Protein AF-W4GDA2-F1 (afdb_monomer_lite)

Sequence (100 aa):
MRMGARDDDRGSSCVANIVLEGTCERHVVGNTYCDIPLGLYIIRGENIVLMGELDQAKEAEDVNLTRKSAEEVLTAEMEQNEQGLPTVRDAWNFDHPSQH

Secondary structure (DSSP, 8-state):
-EEE-----SSS-----EEEEEEEEEEEETTEEEEEEEEEEEE-GGG-S------HHHHHHH--PEE--HHHHHHHHHHHHHTT---HHHHT-TTS----

Radius of gyration: 16.34 Å; chains: 1; bounding box: 43×31×36 Å

Organism: Aphanomyces astaci (NCBI:txid112090)

pLDDT: mean 81.17, std 15.98, range [42.34, 97.31]

Foldseek 3Di:
DDWDWDDPPDDDDDLTKIWDAQDWDWQDDDQEIETHTDGIDIDTSVVDPDDDDDDPVVCVVPRSHHYDDPVVRVVNVVVCVVVVHDDVVNVVDPVDPPPD

InterPro domains:
  IPR001163 Sm domain, eukaryotic/archaea-type [PF01423] (16-52)
  IPR010920 LSM domain superfamily [SSF50182] (16-58)
  IPR044642 U6 snRNA-associated Sm-like protein Lsm1/8 [PTHR15588] (15-73)

Structure (mmCIF, N/CA/C/O backbone):
data_AF-W4GDA2-F1
#
_entry.id   AF-W4GDA2-F1
#
loop_
_atom_site.group_PDB
_atom_site.id
_atom_site.type_symbol
_atom_site.label_atom_id
_atom_site.label_alt_id
_atom_site.label_comp_id
_atom_site.label_asym_id
_atom_site.label_entity_id
_atom_site.label_seq_id
_atom_site.pdbx_PDB_ins_code
_atom_site.Cartn_x
_atom_site.Cartn_y
_atom_site.Cartn_z
_atom_site.occupancy
_atom_site.B_iso_or_equiv
_atom_site.auth_seq_id
_atom_site.auth_comp_id
_atom_site.auth_asym_id
_atom_site.auth_atom_id
_atom_site.pdbx_PDB_model_num
ATOM 1 N N . MET A 1 1 ? 7.539 -8.590 -9.520 1.00 54.25 1 MET A N 1
ATOM 2 C CA . MET A 1 1 ? 7.777 -7.162 -9.793 1.00 54.25 1 MET A CA 1
ATOM 3 C C . MET A 1 1 ? 9.099 -7.049 -10.520 1.00 54.25 1 MET A C 1
ATOM 5 O O . MET A 1 1 ? 10.092 -7.552 -10.008 1.00 54.25 1 MET A O 1
ATOM 9 N N . ARG A 1 2 ? 9.109 -6.512 -11.741 1.00 49.38 2 ARG A N 1
ATOM 10 C CA . ARG A 1 2 ? 10.343 -6.258 -12.496 1.00 49.38 2 ARG A CA 1
ATOM 11 C C . ARG A 1 2 ? 10.576 -4.751 -12.505 1.00 49.38 2 ARG A C 1
ATOM 13 O O . ARG A 1 2 ? 9.647 -4.002 -12.791 1.00 49.38 2 ARG A O 1
ATOM 20 N N . MET A 1 3 ? 11.784 -4.340 -12.137 1.00 54.78 3 MET A N 1
ATOM 21 C CA . MET A 1 3 ? 12.160 -2.950 -11.894 1.00 54.78 3 MET A CA 1
ATOM 22 C C . MET A 1 3 ? 13.270 -2.549 -12.868 1.00 54.78 3 MET A C 1
ATOM 24 O O . MET A 1 3 ? 14.223 -3.304 -13.056 1.00 54.78 3 MET A O 1
ATOM 28 N N . GLY A 1 4 ? 13.138 -1.386 -13.506 1.00 54.25 4 GLY A N 1
ATOM 29 C CA . GLY A 1 4 ? 14.168 -0.811 -14.370 1.00 54.25 4 GLY A CA 1
ATOM 30 C C . GLY A 1 4 ? 14.563 0.574 -13.875 1.00 54.25 4 GLY A C 1
ATOM 31 O O . GLY A 1 4 ? 13.781 1.510 -14.023 1.00 54.25 4 GLY A O 1
ATOM 32 N N . ALA A 1 5 ? 15.763 0.705 -13.311 1.00 57.75 5 ALA A N 1
ATOM 33 C CA . ALA A 1 5 ? 16.394 1.985 -12.998 1.00 57.75 5 ALA A CA 1
ATOM 34 C C . ALA A 1 5 ? 17.543 2.233 -13.989 1.00 57.75 5 ALA A C 1
ATOM 36 O O . ALA A 1 5 ? 18.161 1.288 -14.479 1.00 57.75 5 ALA A O 1
ATOM 37 N N . ARG A 1 6 ? 17.799 3.496 -14.343 1.00 52.69 6 ARG A N 1
ATOM 38 C CA . ARG A 1 6 ? 19.005 3.865 -15.097 1.00 52.69 6 ARG A CA 1
ATOM 39 C C . ARG A 1 6 ? 20.129 4.108 -14.095 1.00 52.69 6 ARG A C 1
ATOM 41 O O . ARG A 1 6 ? 20.042 5.060 -13.325 1.00 52.69 6 ARG A O 1
ATOM 48 N N . ASP A 1 7 ? 21.148 3.260 -14.134 1.00 52.88 7 ASP A N 1
ATOM 49 C CA . ASP A 1 7 ? 22.360 3.399 -13.328 1.00 52.88 7 ASP A CA 1
ATOM 50 C C . ASP A 1 7 ? 23.248 4.504 -13.921 1.00 52.88 7 ASP A C 1
ATOM 52 O O . ASP A 1 7 ? 23.983 4.273 -14.880 1.00 52.88 7 ASP A O 1
ATOM 56 N N . ASP A 1 8 ? 23.165 5.722 -13.378 1.00 54.97 8 ASP A N 1
ATOM 57 C CA . ASP A 1 8 ? 24.177 6.761 -13.602 1.00 54.97 8 ASP A CA 1
ATOM 58 C C . ASP A 1 8 ? 25.081 6.842 -12.363 1.00 54.97 8 ASP A C 1
ATOM 60 O O . ASP A 1 8 ? 24.753 7.443 -11.340 1.00 54.97 8 ASP A O 1
ATOM 64 N N . ASP A 1 9 ? 26.235 6.187 -12.475 1.00 51.56 9 ASP A N 1
ATOM 65 C CA . ASP A 1 9 ? 27.231 5.958 -11.429 1.00 51.56 9 ASP A CA 1
ATOM 66 C C . ASP A 1 9 ? 28.124 7.200 -11.202 1.00 51.56 9 ASP A C 1
ATOM 68 O O . ASP A 1 9 ? 29.315 7.232 -11.524 1.00 51.56 9 ASP A O 1
ATOM 72 N N . ARG A 1 10 ? 27.536 8.288 -10.685 1.00 47.00 10 ARG A N 1
ATOM 73 C CA . ARG A 1 10 ? 28.266 9.436 -10.119 1.00 47.00 10 ARG A CA 1
ATOM 74 C C . ARG A 1 10 ? 27.567 9.898 -8.845 1.00 47.00 10 ARG A C 1
ATOM 76 O O . ARG A 1 10 ? 26.393 10.241 -8.872 1.00 47.00 10 ARG A O 1
ATOM 83 N N . GLY A 1 11 ? 28.309 9.878 -7.735 1.00 51.25 11 GLY A N 1
ATOM 84 C CA . GLY A 1 11 ? 27.824 10.217 -6.397 1.00 51.25 11 GLY A CA 1
ATOM 85 C C . GLY A 1 11 ? 26.991 11.502 -6.341 1.00 51.25 11 GLY A C 1
ATOM 86 O O . GLY A 1 11 ? 27.258 12.440 -7.088 1.00 51.25 11 GLY A O 1
ATOM 87 N N . SER A 1 12 ? 26.031 11.496 -5.405 1.00 46.69 12 SER A N 1
ATOM 88 C CA . SER A 1 12 ? 24.962 12.478 -5.136 1.00 46.69 12 SER A CA 1
ATOM 89 C C . SER A 1 12 ? 23.585 12.075 -5.689 1.00 46.69 12 SER A C 1
ATOM 91 O O . SER A 1 12 ? 23.242 12.399 -6.816 1.00 46.69 12 SER A O 1
ATOM 93 N N . SER A 1 13 ? 22.772 11.432 -4.833 1.00 56.47 13 SER A N 1
ATOM 94 C CA . SER A 1 13 ? 21.297 11.520 -4.813 1.00 56.47 13 SER A CA 1
ATOM 95 C C . SER A 1 13 ? 20.617 11.569 -6.195 1.00 56.47 13 SER A C 1
ATOM 97 O O . SER A 1 13 ? 20.009 12.580 -6.562 1.00 56.47 13 SER A O 1
ATOM 99 N N . CYS A 1 14 ? 20.686 10.493 -6.979 1.00 52.81 14 CYS A N 1
ATOM 100 C CA . CYS A 1 14 ? 19.838 10.401 -8.160 1.00 52.81 14 CYS A CA 1
ATOM 101 C C . CYS A 1 14 ? 18.400 10.105 -7.706 1.00 52.81 14 CYS A C 1
ATOM 103 O O . CYS A 1 14 ? 18.088 9.038 -7.184 1.00 52.81 14 CYS A O 1
ATOM 105 N N . VAL A 1 15 ? 17.508 11.079 -7.885 1.00 59.38 15 VAL A N 1
ATOM 106 C CA . VAL A 1 15 ? 16.059 10.852 -7.848 1.00 59.38 15 VAL A CA 1
ATOM 107 C C . VAL A 1 15 ? 15.717 9.876 -8.977 1.00 59.38 15 VAL A C 1
ATOM 109 O O . VAL A 1 15 ? 15.562 10.264 -10.136 1.00 59.38 15 VAL A O 1
ATOM 112 N N . ALA A 1 16 ? 15.692 8.583 -8.662 1.00 78.06 16 ALA A N 1
ATOM 113 C CA . ALA A 1 16 ? 15.424 7.532 -9.629 1.00 78.06 16 ALA A CA 1
ATOM 114 C C . ALA A 1 16 ? 13.931 7.534 -9.967 1.00 78.06 16 ALA A C 1
ATOM 116 O O . ALA A 1 16 ? 13.098 7.295 -9.102 1.00 78.06 16 ALA A O 1
ATOM 117 N N . ASN A 1 17 ? 13.579 7.806 -11.225 1.00 88.38 17 ASN A N 1
ATOM 118 C CA . ASN A 1 17 ? 12.236 7.503 -11.719 1.00 88.38 17 ASN A CA 1
ATOM 119 C C . ASN A 1 17 ? 12.087 5.990 -11.861 1.00 88.38 17 ASN A C 1
ATOM 121 O O . ASN A 1 17 ? 13.022 5.307 -12.282 1.00 88.38 17 ASN A O 1
ATOM 125 N N . ILE A 1 18 ? 10.903 5.481 -11.546 1.00 91.00 18 ILE A N 1
ATOM 126 C CA . ILE A 1 18 ? 10.680 4.057 -11.321 1.00 91.00 18 ILE A CA 1
ATOM 127 C C . ILE A 1 18 ? 9.520 3.588 -12.176 1.00 91.00 18 ILE A C 1
ATOM 129 O O . ILE A 1 18 ? 8.443 4.177 -12.154 1.00 91.00 18 ILE A O 1
ATOM 133 N N . VAL A 1 19 ? 9.747 2.511 -12.923 1.00 92.25 19 VAL A N 1
ATOM 134 C CA . VAL A 1 19 ? 8.698 1.792 -13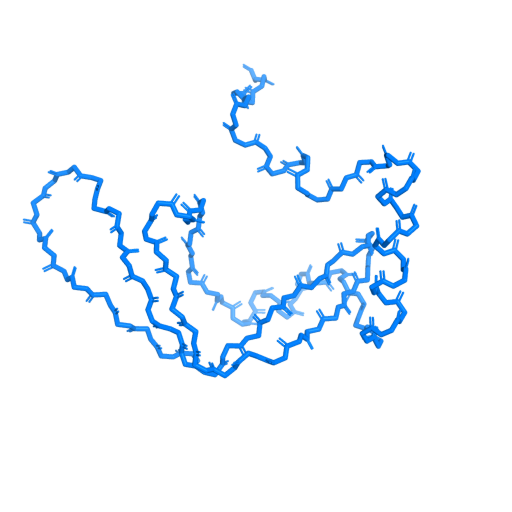.642 1.00 92.25 19 VAL A CA 1
ATOM 135 C C . VAL A 1 19 ? 8.511 0.438 -12.977 1.00 92.25 19 VAL A C 1
ATOM 137 O O . VAL A 1 19 ? 9.464 -0.331 -12.852 1.00 92.25 19 VAL A O 1
ATOM 140 N N . LEU A 1 20 ? 7.280 0.163 -12.560 1.00 92.56 20 LEU A N 1
ATOM 141 C CA . LEU A 1 20 ? 6.906 -1.026 -11.813 1.00 92.56 20 LEU A CA 1
ATOM 142 C C . LEU A 1 20 ? 5.900 -1.863 -12.598 1.00 92.56 20 LEU A C 1
ATOM 144 O O . LEU A 1 20 ? 4.840 -1.368 -12.982 1.00 92.56 20 LEU A O 1
ATOM 148 N N . GLU A 1 21 ? 6.212 -3.140 -12.801 1.00 93.81 21 GLU A N 1
ATOM 149 C CA . GLU A 1 21 ? 5.329 -4.109 -13.455 1.00 93.81 21 GLU A CA 1
ATOM 150 C C . GLU A 1 21 ? 4.752 -5.123 -12.454 1.00 9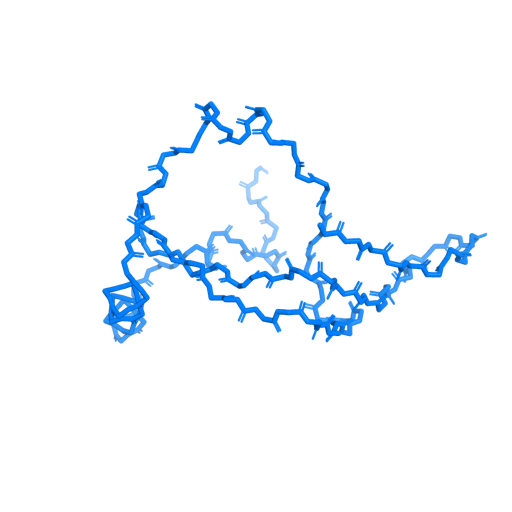3.81 21 GLU A C 1
ATOM 152 O O . GLU A 1 21 ? 5.486 -5.698 -11.639 1.00 93.81 21 GLU A O 1
ATOM 157 N N . GLY A 1 22 ? 3.444 -5.392 -12.564 1.00 92.75 22 GLY A N 1
ATOM 158 C CA . GLY A 1 22 ? 2.731 -6.331 -11.691 1.00 92.75 22 GLY A CA 1
ATOM 159 C C . GLY A 1 22 ? 2.562 -5.784 -10.274 1.00 92.75 22 GLY A C 1
ATOM 160 O O . GLY A 1 22 ? 2.720 -6.518 -9.302 1.00 92.75 22 GLY A O 1
ATOM 161 N N . THR A 1 23 ? 2.315 -4.480 -10.175 1.00 93.88 23 THR A N 1
ATOM 162 C CA . THR A 1 23 ? 2.322 -3.718 -8.921 1.00 93.88 23 THR A CA 1
ATOM 163 C C . THR A 1 23 ? 0.958 -3.736 -8.250 1.00 93.88 23 THR A C 1
ATOM 165 O O . THR A 1 23 ? -0.073 -3.769 -8.928 1.00 93.88 23 THR A O 1
ATOM 168 N N . CYS A 1 24 ? 0.951 -3.653 -6.922 1.00 94.38 24 CYS A N 1
ATOM 169 C CA . CYS A 1 24 ? -0.235 -3.355 -6.131 1.00 94.38 24 CYS A CA 1
ATOM 170 C C . CYS A 1 24 ? 0.049 -2.213 -5.151 1.00 94.38 24 CYS A C 1
ATOM 172 O O . CYS A 1 24 ? 1.187 -2.021 -4.724 1.00 94.38 24 CYS A O 1
ATOM 174 N N . GLU A 1 25 ? -0.993 -1.461 -4.825 1.00 94.56 25 GLU A N 1
ATOM 175 C CA . GLU A 1 25 ? -1.014 -0.498 -3.731 1.00 94.56 25 GLU A CA 1
ATOM 176 C C . GLU A 1 25 ? -1.610 -1.166 -2.495 1.00 94.56 25 GLU A C 1
ATOM 178 O O . GLU A 1 25 ? -2.664 -1.799 -2.581 1.00 94.56 25 GLU A O 1
ATOM 183 N N . ARG A 1 26 ? -0.939 -1.034 -1.349 1.00 93.38 26 ARG A N 1
ATOM 184 C CA . ARG A 1 26 ? -1.400 -1.593 -0.077 1.00 93.38 26 ARG A CA 1
ATOM 185 C C . ARG A 1 26 ? -1.917 -0.486 0.833 1.00 93.38 26 ARG A C 1
ATOM 187 O O . ARG A 1 26 ? -1.148 0.382 1.235 1.00 93.38 26 ARG A O 1
ATOM 194 N N . HIS A 1 27 ? -3.184 -0.579 1.222 1.00 94.31 27 HIS A N 1
ATOM 195 C CA . HIS A 1 27 ? -3.768 0.248 2.281 1.00 94.31 27 HIS A CA 1
ATOM 196 C C . HIS A 1 27 ? -3.692 -0.504 3.608 1.00 94.31 27 HIS A C 1
ATOM 198 O O . HIS A 1 27 ? -3.991 -1.699 3.648 1.00 94.31 27 HIS A O 1
ATOM 204 N N . VAL A 1 28 ? -3.293 0.178 4.686 1.00 93.00 28 VAL A N 1
ATOM 205 C CA . VAL A 1 28 ? -3.129 -0.410 6.026 1.00 93.00 28 VAL A CA 1
ATOM 206 C C . VAL A 1 28 ? -3.841 0.456 7.060 1.00 93.00 28 VAL A C 1
ATOM 208 O O . VAL A 1 28 ? -3.555 1.646 7.177 1.00 93.00 28 VAL A O 1
ATOM 211 N N . VAL A 1 29 ? -4.736 -0.159 7.834 1.00 93.44 29 VAL A N 1
ATOM 212 C CA . VAL A 1 29 ? -5.490 0.482 8.920 1.00 93.44 29 VAL A CA 1
ATOM 213 C C . VAL A 1 29 ? -5.430 -0.420 10.147 1.00 93.44 29 VAL A C 1
ATOM 215 O O . VAL A 1 29 ? -5.898 -1.566 10.118 1.00 93.44 29 VAL A O 1
ATOM 218 N N . GLY A 1 30 ? -4.817 0.078 11.223 1.00 89.50 30 GLY A N 1
ATOM 219 C CA . GLY A 1 30 ? -4.512 -0.717 12.411 1.00 89.50 30 GLY A CA 1
ATOM 220 C C . GLY A 1 30 ? -3.752 -1.998 12.051 1.00 89.50 30 GLY A C 1
ATOM 221 O O . GLY A 1 30 ? -2.648 -1.948 11.520 1.00 89.50 30 GLY A O 1
ATOM 222 N N . ASN A 1 31 ? -4.373 -3.150 12.315 1.00 91.44 31 ASN A N 1
ATOM 223 C CA . ASN A 1 31 ? -3.805 -4.470 12.034 1.00 91.44 31 ASN A CA 1
ATOM 224 C C . ASN A 1 31 ? -4.414 -5.144 10.789 1.00 91.44 31 ASN A C 1
ATOM 226 O O . ASN A 1 31 ? -4.366 -6.366 10.643 1.00 91.44 31 ASN A O 1
ATOM 230 N N . THR A 1 32 ? -5.057 -4.368 9.915 1.00 94.00 32 THR A N 1
ATOM 231 C CA . THR A 1 32 ? -5.721 -4.872 8.708 1.00 94.00 32 THR A CA 1
ATOM 232 C C . THR A 1 32 ? -5.183 -4.207 7.454 1.00 94.00 32 THR A C 1
ATOM 234 O O . THR A 1 32 ? -4.737 -3.062 7.503 1.00 94.00 32 THR A O 1
ATOM 237 N N . TYR A 1 33 ? -5.213 -4.923 6.330 1.00 95.00 33 TYR A N 1
ATOM 238 C CA . TYR A 1 33 ? -4.757 -4.388 5.050 1.00 95.00 33 TYR A CA 1
ATOM 239 C C . TYR A 1 33 ? -5.552 -4.922 3.858 1.00 95.00 33 TYR A C 1
ATOM 241 O O . TYR A 1 33 ? -6.149 -6.001 3.921 1.00 95.00 33 TYR A O 1
ATOM 249 N N . CYS A 1 34 ? -5.507 -4.190 2.746 1.00 96.50 34 CYS A N 1
ATOM 250 C CA . CYS A 1 34 ? -5.948 -4.667 1.437 1.00 96.50 34 CYS A CA 1
ATOM 251 C C . CYS A 1 34 ? -4.950 -4.266 0.346 1.00 96.50 34 CYS A C 1
ATOM 253 O O . CYS A 1 34 ? -4.283 -3.240 0.463 1.00 96.50 34 CYS A O 1
ATOM 255 N N . ASP A 1 35 ? -4.904 -5.055 -0.730 1.00 95.94 35 ASP A N 1
ATOM 256 C CA . ASP A 1 35 ? -4.059 -4.800 -1.900 1.00 95.94 35 ASP A CA 1
ATOM 257 C C . ASP A 1 35 ? -4.936 -4.478 -3.113 1.00 95.94 35 ASP A C 1
ATOM 259 O O . ASP A 1 35 ? -5.796 -5.284 -3.486 1.00 95.94 35 ASP A O 1
ATOM 263 N N . ILE A 1 36 ? -4.695 -3.328 -3.739 1.00 96.19 36 ILE A N 1
ATOM 264 C CA . ILE A 1 36 ? -5.356 -2.869 -4.961 1.00 96.19 36 ILE A CA 1
ATOM 265 C C . ILE A 1 36 ? -4.384 -3.063 -6.134 1.00 96.19 36 ILE A C 1
ATOM 267 O O . ILE A 1 36 ? -3.292 -2.493 -6.124 1.00 96.19 36 ILE A O 1
ATOM 271 N N . PRO A 1 37 ? -4.717 -3.875 -7.153 1.00 96.06 37 PRO A N 1
ATOM 272 C CA . PRO A 1 37 ? -3.828 -4.094 -8.289 1.00 96.06 37 PRO A CA 1
ATOM 273 C C . PRO A 1 37 ? -3.735 -2.839 -9.170 1.00 96.06 37 PRO A C 1
ATOM 275 O O . PRO A 1 37 ? -4.751 -2.306 -9.606 1.00 96.06 37 PRO A O 1
ATOM 278 N N . LEU A 1 38 ? -2.508 -2.416 -9.483 1.00 94.44 38 LEU A N 1
ATOM 279 C CA . LEU A 1 38 ? -2.216 -1.262 -10.344 1.00 94.44 38 LEU A CA 1
ATOM 280 C C . LEU A 1 38 ? -1.697 -1.667 -11.732 1.00 94.44 38 LEU A C 1
ATOM 282 O O . LEU A 1 38 ? -1.856 -0.928 -12.701 1.00 94.44 38 LEU A O 1
ATOM 286 N N . GLY A 1 39 ? -1.067 -2.840 -11.856 1.00 92.62 39 GLY A N 1
ATOM 287 C CA . GLY A 1 39 ? -0.472 -3.286 -13.118 1.00 92.62 39 GLY A CA 1
ATOM 288 C C . GLY A 1 39 ? 0.854 -2.580 -13.411 1.00 92.62 39 GLY A C 1
ATOM 289 O O . GLY A 1 39 ? 1.825 -2.794 -12.682 1.00 92.62 39 GLY A O 1
ATOM 290 N N . LEU A 1 40 ? 0.908 -1.794 -14.493 1.00 93.56 40 LEU A N 1
ATOM 291 C CA . LEU A 1 40 ? 2.083 -1.008 -14.888 1.00 93.56 40 LEU A CA 1
ATOM 292 C C . LEU A 1 40 ? 1.988 0.400 -14.289 1.00 93.56 40 LEU A C 1
ATOM 294 O O . LEU A 1 40 ? 1.066 1.143 -14.618 1.00 93.56 40 LEU A O 1
ATOM 298 N N . TYR A 1 41 ? 2.948 0.772 -13.445 1.00 93.81 41 TYR A N 1
ATOM 299 C CA . TYR A 1 41 ? 2.920 2.033 -12.704 1.00 93.81 41 TYR A CA 1
ATOM 300 C C . TYR A 1 41 ? 4.243 2.791 -12.830 1.00 93.81 41 TYR A C 1
ATOM 302 O O . TYR A 1 41 ? 5.313 2.184 -12.781 1.00 93.81 41 TYR A O 1
ATOM 310 N N . ILE A 1 42 ? 4.177 4.114 -13.010 1.00 91.88 42 ILE A N 1
ATOM 311 C CA . ILE A 1 42 ? 5.352 4.987 -13.142 1.00 91.88 42 ILE A CA 1
ATOM 312 C C . ILE A 1 42 ? 5.370 5.954 -11.962 1.00 91.88 42 ILE A C 1
ATOM 314 O O . ILE A 1 42 ? 4.424 6.716 -11.775 1.00 91.88 42 ILE A O 1
ATOM 318 N N . ILE A 1 43 ? 6.460 5.948 -11.199 1.00 90.88 43 ILE A N 1
ATOM 319 C CA . ILE A 1 43 ? 6.670 6.838 -10.058 1.00 90.88 43 ILE A CA 1
ATOM 320 C C . ILE A 1 43 ? 7.807 7.796 -10.389 1.00 90.88 43 ILE A C 1
ATOM 322 O O . ILE A 1 43 ? 8.876 7.389 -10.853 1.00 90.88 43 ILE A O 1
ATOM 326 N N . ARG A 1 44 ? 7.567 9.087 -10.153 1.00 90.62 44 ARG A N 1
ATOM 327 C CA . ARG A 1 44 ? 8.590 10.112 -10.318 1.00 90.62 44 ARG A CA 1
ATOM 328 C C . ARG A 1 44 ? 9.527 10.141 -9.111 1.00 90.62 44 ARG A C 1
ATOM 330 O O . ARG A 1 44 ? 9.068 10.000 -7.981 1.00 90.62 44 ARG A O 1
ATOM 337 N N . GLY A 1 45 ? 10.816 10.336 -9.369 1.00 87.75 45 GLY A N 1
ATOM 338 C CA . GLY A 1 45 ? 11.895 10.255 -8.388 1.00 87.75 45 GLY A CA 1
ATOM 339 C C . GLY A 1 45 ? 11.669 11.082 -7.126 1.00 87.75 45 GLY A C 1
ATOM 340 O O . GLY A 1 45 ? 11.926 10.607 -6.028 1.00 87.75 45 GLY A O 1
ATOM 341 N N . GLU A 1 46 ? 11.143 12.297 -7.262 1.00 88.12 46 GLU A N 1
ATOM 342 C CA . GLU A 1 46 ? 10.902 13.183 -6.121 1.00 88.12 46 GLU A CA 1
ATOM 343 C C . GLU A 1 46 ? 9.729 12.767 -5.224 1.00 88.12 46 GLU A C 1
ATOM 345 O O . GLU A 1 46 ? 9.622 13.261 -4.108 1.00 88.12 46 GLU A O 1
ATOM 350 N N . ASN A 1 47 ? 8.852 11.876 -5.697 1.00 87.19 47 ASN A N 1
ATOM 351 C CA . ASN A 1 47 ? 7.708 11.390 -4.922 1.00 87.19 47 ASN A CA 1
ATOM 352 C C . ASN A 1 47 ? 8.053 10.127 -4.117 1.00 87.19 47 ASN A C 1
ATOM 354 O O . ASN A 1 47 ? 7.176 9.543 -3.482 1.00 87.19 47 ASN A O 1
ATOM 358 N N . ILE A 1 48 ? 9.305 9.666 -4.178 1.00 86.44 48 ILE A N 1
ATOM 359 C CA . ILE A 1 48 ? 9.764 8.475 -3.469 1.00 86.44 48 ILE A CA 1
ATOM 360 C C . ILE A 1 48 ? 10.377 8.898 -2.144 1.00 86.44 48 ILE A C 1
ATOM 362 O O . ILE A 1 48 ? 11.370 9.617 -2.106 1.00 86.44 48 ILE A O 1
ATOM 366 N N . VAL A 1 49 ? 9.786 8.402 -1.060 1.00 84.88 49 VAL A N 1
ATOM 367 C CA . VAL A 1 49 ? 10.305 8.593 0.299 1.00 84.88 49 VAL A CA 1
ATOM 368 C C . VAL A 1 49 ? 11.349 7.526 0.628 1.00 84.88 49 VAL A C 1
ATOM 370 O O . VAL A 1 49 ? 12.444 7.838 1.084 1.00 84.88 49 VAL A O 1
ATOM 373 N N . LEU A 1 50 ? 11.026 6.255 0.369 1.00 84.69 50 LEU A N 1
ATOM 374 C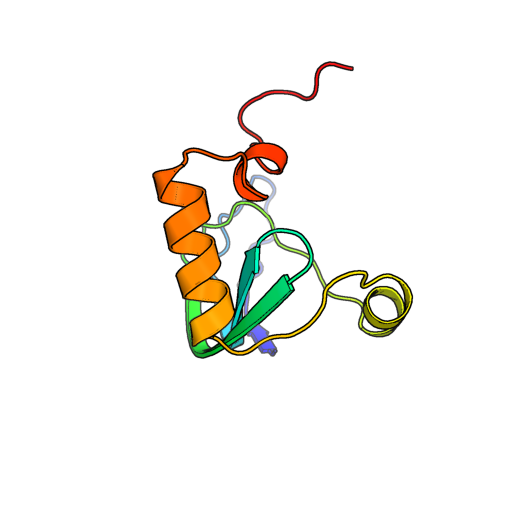 CA . LEU A 1 50 ? 11.901 5.116 0.627 1.00 84.69 50 LEU A CA 1
ATOM 375 C C . LEU A 1 50 ? 11.624 3.998 -0.379 1.00 84.69 50 LEU A C 1
ATOM 377 O O . LEU A 1 50 ? 10.499 3.824 -0.848 1.00 84.69 50 LEU A O 1
ATOM 381 N N . MET A 1 51 ? 12.662 3.227 -0.689 1.00 85.12 51 MET A N 1
ATOM 382 C CA . MET A 1 51 ? 12.573 2.010 -1.484 1.00 85.12 51 MET A CA 1
ATOM 383 C C . MET A 1 51 ? 13.540 0.958 -0.939 1.00 85.12 51 MET A C 1
ATOM 385 O O . MET A 1 51 ? 14.663 1.287 -0.565 1.00 85.12 51 MET A O 1
ATOM 389 N N . GLY A 1 52 ? 13.113 -0.304 -0.934 1.00 86.25 52 GLY A N 1
ATOM 390 C CA . GLY A 1 52 ? 13.936 -1.447 -0.549 1.00 86.25 52 GLY A CA 1
ATOM 391 C C . GLY A 1 52 ? 13.448 -2.736 -1.202 1.00 86.25 52 GLY A C 1
ATOM 392 O O . GLY A 1 52 ? 12.312 -2.814 -1.675 1.00 86.25 52 GLY A O 1
ATOM 393 N N . GLU A 1 53 ? 14.320 -3.738 -1.249 1.00 86.62 53 GLU A N 1
ATOM 394 C CA . GLU A 1 53 ? 13.955 -5.083 -1.693 1.00 86.62 53 GLU A CA 1
ATOM 395 C C . GLU A 1 53 ? 13.120 -5.791 -0.620 1.00 86.62 53 GLU A C 1
ATOM 397 O O . GLU A 1 53 ? 13.383 -5.664 0.575 1.00 86.62 53 GLU A O 1
ATOM 402 N N . LEU A 1 54 ? 12.106 -6.541 -1.058 1.00 83.81 54 LEU A N 1
ATOM 403 C CA . LEU A 1 54 ? 11.238 -7.319 -0.179 1.00 83.81 54 LEU A CA 1
ATOM 404 C C . LEU A 1 54 ? 11.715 -8.777 -0.130 1.00 83.81 54 LEU A C 1
ATOM 406 O O . LEU A 1 54 ? 11.715 -9.456 -1.160 1.00 83.81 54 LEU A O 1
ATOM 410 N N . ASP A 1 55 ? 12.056 -9.274 1.059 1.00 87.06 55 ASP A N 1
ATOM 411 C CA . ASP A 1 55 ? 12.362 -10.691 1.286 1.00 87.06 55 ASP A CA 1
ATOM 412 C C . ASP A 1 55 ? 11.093 -11.452 1.692 1.00 87.06 55 ASP A C 1
ATOM 414 O O . ASP A 1 55 ? 10.600 -11.334 2.811 1.00 87.06 55 ASP A O 1
ATOM 418 N N . GLN A 1 56 ? 10.566 -12.271 0.782 1.00 82.94 56 GLN A N 1
ATOM 419 C CA . GLN A 1 56 ? 9.311 -12.996 0.997 1.00 82.94 56 GLN A CA 1
ATOM 420 C C . GLN A 1 56 ? 9.345 -13.958 2.189 1.00 82.94 56 GLN A C 1
ATOM 422 O O . GLN A 1 56 ? 8.303 -14.173 2.802 1.00 82.94 56 GLN A O 1
ATOM 427 N N . ALA A 1 57 ? 10.500 -14.556 2.502 1.00 84.50 57 ALA A N 1
ATOM 428 C CA . ALA A 1 57 ? 10.595 -15.518 3.596 1.00 84.50 57 ALA A CA 1
ATOM 429 C C . ALA A 1 57 ? 10.451 -14.807 4.944 1.00 84.50 57 ALA A C 1
ATOM 431 O O . ALA A 1 57 ? 9.656 -15.221 5.783 1.00 84.50 57 ALA A O 1
ATOM 432 N N . LYS A 1 58 ? 11.156 -13.684 5.102 1.00 79.69 58 LYS A N 1
ATOM 433 C CA . LYS A 1 58 ? 11.102 -12.868 6.314 1.00 79.69 58 LYS A CA 1
ATOM 434 C C . LYS A 1 58 ? 9.716 -12.259 6.534 1.00 79.69 58 LYS A C 1
ATOM 436 O O . LYS A 1 58 ? 9.178 -12.316 7.634 1.00 79.69 58 LYS A O 1
ATOM 441 N N . GLU A 1 59 ? 9.107 -11.730 5.477 1.00 79.88 59 GLU A N 1
ATOM 442 C CA . GLU A 1 59 ? 7.767 -11.144 5.567 1.00 79.88 59 GLU A CA 1
ATOM 443 C C . GLU A 1 59 ? 6.690 -12.200 5.862 1.00 79.88 59 GLU A C 1
ATOM 445 O O . GLU A 1 59 ? 5.684 -11.900 6.491 1.00 79.88 59 GLU A O 1
ATOM 450 N N . ALA A 1 60 ? 6.870 -13.459 5.456 1.00 75.69 60 ALA A N 1
ATOM 451 C CA . ALA A 1 60 ? 5.908 -14.508 5.793 1.00 75.69 60 ALA A CA 1
ATOM 452 C C . ALA A 1 60 ? 5.905 -14.870 7.292 1.00 75.69 60 ALA A C 1
ATOM 454 O O . ALA A 1 60 ? 4.878 -15.320 7.800 1.00 75.69 60 ALA A O 1
ATOM 455 N N . GLU A 1 61 ? 7.029 -14.685 7.989 1.00 73.00 61 GLU A N 1
ATOM 456 C CA . GLU A 1 61 ? 7.189 -15.043 9.405 1.00 73.00 61 GLU A CA 1
ATOM 457 C C . GLU A 1 61 ? 6.739 -13.924 10.363 1.00 73.00 61 GLU A C 1
ATOM 459 O O . GLU A 1 61 ? 6.206 -14.224 11.430 1.00 73.00 61 GLU A O 1
ATOM 464 N N . ASP A 1 62 ? 6.894 -12.653 9.971 1.00 64.38 62 ASP A N 1
ATOM 465 C CA . ASP A 1 62 ? 6.712 -11.483 10.853 1.00 64.38 62 ASP A CA 1
ATOM 466 C C . ASP A 1 62 ? 5.416 -10.673 10.616 1.00 64.38 62 ASP A C 1
ATOM 468 O O . ASP A 1 62 ? 5.169 -9.660 11.282 1.00 64.38 62 ASP A O 1
ATOM 472 N N . VAL A 1 63 ? 4.548 -11.076 9.681 1.00 68.56 63 VAL A N 1
ATOM 473 C CA . VAL A 1 63 ? 3.357 -10.274 9.352 1.00 68.56 63 VAL A CA 1
ATOM 474 C C . VAL A 1 63 ? 2.239 -10.482 10.373 1.00 68.56 63 VAL A C 1
ATOM 476 O O . VAL A 1 63 ? 1.441 -11.413 10.302 1.00 68.56 63 VAL A O 1
ATOM 479 N N . ASN A 1 64 ? 2.112 -9.510 11.278 1.00 82.00 64 ASN A N 1
ATOM 480 C CA . ASN A 1 64 ? 0.947 -9.378 12.151 1.00 82.00 64 ASN A CA 1
ATOM 481 C C . ASN A 1 64 ? -0.308 -8.867 11.416 1.00 82.00 64 ASN A C 1
ATOM 483 O O . ASN A 1 64 ? -1.374 -8.831 12.013 1.00 82.00 64 ASN A O 1
ATOM 487 N N . LEU A 1 65 ? -0.242 -8.496 10.132 1.00 89.00 65 LEU A N 1
ATOM 488 C CA . LEU A 1 65 ? -1.364 -7.881 9.414 1.00 89.00 65 LEU A CA 1
ATOM 489 C C . LEU A 1 65 ? -2.389 -8.903 8.892 1.00 89.00 65 LEU A C 1
ATOM 491 O O . LEU A 1 65 ? -2.052 -9.907 8.270 1.00 89.00 65 LEU A O 1
ATOM 495 N N . THR A 1 66 ? -3.676 -8.591 9.052 1.00 92.31 66 THR A N 1
ATOM 496 C CA . THR A 1 66 ? -4.797 -9.402 8.552 1.00 92.31 66 THR A CA 1
ATOM 497 C C . THR A 1 66 ? -5.352 -8.837 7.245 1.00 92.31 66 THR A C 1
ATOM 499 O O . THR A 1 66 ? -5.804 -7.692 7.198 1.00 92.31 66 THR A O 1
ATOM 502 N N . ARG A 1 67 ? -5.372 -9.641 6.177 1.00 93.00 67 ARG A N 1
ATOM 503 C CA . ARG A 1 67 ? -5.950 -9.216 4.894 1.00 93.00 67 ARG A CA 1
ATOM 504 C C . ARG A 1 67 ? -7.476 -9.151 4.976 1.00 93.00 67 ARG A C 1
ATOM 506 O O . ARG A 1 67 ? -8.103 -10.109 5.422 1.00 93.00 67 ARG A O 1
ATOM 513 N N . LYS A 1 68 ? -8.063 -8.060 4.488 1.00 96.62 68 LYS A N 1
ATOM 514 C CA . LYS A 1 68 ? -9.514 -7.849 4.369 1.00 96.62 68 LYS A CA 1
ATOM 515 C C . LYS A 1 68 ? -9.909 -7.389 2.964 1.00 96.62 68 LYS A C 1
ATOM 517 O O . LYS A 1 68 ? -9.049 -7.218 2.095 1.00 96.62 68 LYS A O 1
ATOM 522 N N . SER A 1 69 ? -11.213 -7.240 2.724 1.00 97.31 69 SER A N 1
ATOM 523 C CA . SER A 1 69 ? -11.706 -6.667 1.470 1.00 97.31 69 SER A CA 1
ATOM 524 C C . SER A 1 69 ? -11.315 -5.190 1.342 1.00 97.31 69 SER A C 1
ATOM 526 O O . SER A 1 69 ? -11.115 -4.497 2.340 1.00 97.31 69 SER A O 1
ATOM 528 N N . ALA A 1 70 ? -11.207 -4.705 0.101 1.00 96.31 70 ALA A N 1
ATOM 529 C CA . ALA A 1 70 ? -10.906 -3.296 -0.149 1.00 96.31 70 ALA A CA 1
ATOM 530 C C . ALA A 1 70 ? -11.991 -2.375 0.428 1.00 96.31 70 ALA A C 1
ATOM 532 O O . ALA A 1 70 ? -11.667 -1.353 1.013 1.00 96.31 70 ALA A O 1
ATOM 533 N N . GLU A 1 71 ? -13.263 -2.766 0.332 1.00 97.12 71 GLU A N 1
ATOM 534 C CA . GLU A 1 71 ? -14.381 -2.005 0.898 1.00 97.12 71 GLU A CA 1
ATOM 535 C C . GLU A 1 71 ? -14.237 -1.817 2.415 1.00 97.12 71 GLU A C 1
ATOM 537 O O . GLU A 1 71 ? -14.326 -0.692 2.901 1.00 97.12 71 GLU A O 1
ATOM 542 N N . GLU A 1 72 ? -13.943 -2.890 3.158 1.00 96.88 72 GLU A N 1
ATOM 543 C CA . GLU A 1 72 ? -13.768 -2.817 4.613 1.00 96.88 72 GLU A CA 1
ATOM 544 C C . GLU A 1 72 ? -12.590 -1.925 5.017 1.00 96.88 72 GLU A C 1
ATOM 546 O O . GLU A 1 72 ? -12.711 -1.122 5.940 1.00 96.88 72 GLU A O 1
ATOM 551 N N . VAL A 1 73 ? -11.442 -2.070 4.348 1.00 97.31 73 VAL A N 1
ATOM 552 C CA . VAL A 1 73 ? -10.217 -1.343 4.714 1.00 97.31 73 VAL A CA 1
ATOM 553 C C . VAL A 1 73 ? -10.311 0.127 4.327 1.00 97.31 73 VAL A C 1
ATOM 555 O O . VAL A 1 73 ? -9.939 0.979 5.127 1.00 97.31 73 VAL A O 1
ATOM 558 N N . LEU A 1 74 ? -10.843 0.441 3.144 1.00 96.00 74 LEU A N 1
ATOM 559 C CA . LEU A 1 74 ? -11.000 1.825 2.694 1.00 96.00 74 LEU A CA 1
ATOM 560 C C . LEU A 1 74 ? -12.049 2.571 3.525 1.00 96.00 74 LEU A C 1
ATOM 562 O O . LEU A 1 74 ? -11.831 3.729 3.868 1.00 96.00 74 LEU A O 1
ATOM 566 N N . THR A 1 75 ? -13.143 1.906 3.914 1.00 96.69 75 THR A N 1
ATOM 567 C CA . THR A 1 75 ? -14.128 2.494 4.839 1.00 96.69 75 THR A CA 1
ATOM 568 C C . THR A 1 75 ? -13.479 2.802 6.189 1.00 96.69 75 THR A C 1
ATOM 570 O O . THR A 1 75 ? -13.608 3.915 6.694 1.00 96.69 75 THR A O 1
ATOM 573 N N . ALA A 1 76 ? -12.704 1.861 6.736 1.00 95.25 76 ALA A N 1
ATOM 574 C CA . ALA A 1 76 ? -11.982 2.078 7.986 1.00 95.25 76 ALA A CA 1
ATOM 575 C C . ALA A 1 76 ? -10.920 3.192 7.875 1.00 95.25 76 ALA A C 1
ATOM 577 O O . ALA A 1 76 ? -10.731 3.950 8.824 1.00 95.25 76 ALA A O 1
ATOM 578 N N . GLU A 1 77 ? -10.238 3.327 6.731 1.00 94.75 77 GLU A N 1
ATOM 579 C CA . GLU A 1 77 ? -9.278 4.415 6.489 1.00 94.75 77 GLU A CA 1
ATOM 580 C C . GLU A 1 77 ? -9.982 5.777 6.465 1.00 94.75 77 GLU A C 1
ATOM 582 O O . GLU A 1 77 ? -9.493 6.731 7.070 1.00 94.75 77 GLU A O 1
ATOM 587 N N . MET A 1 78 ? -11.142 5.867 5.806 1.00 93.88 78 MET A N 1
ATOM 588 C CA . MET A 1 78 ? -11.956 7.084 5.783 1.00 93.88 78 MET A CA 1
ATOM 589 C C . MET A 1 78 ? -12.377 7.496 7.197 1.00 93.88 78 MET A C 1
ATOM 591 O O . MET A 1 78 ? -12.132 8.635 7.589 1.00 93.88 78 MET A O 1
ATOM 595 N N . GLU A 1 79 ? -12.923 6.567 7.986 1.00 95.25 79 GLU A N 1
ATOM 596 C CA . GLU A 1 79 ? -13.329 6.825 9.374 1.00 95.25 79 GLU A CA 1
ATOM 597 C C . GLU A 1 79 ? -12.142 7.248 10.256 1.00 95.25 79 GLU A C 1
ATOM 599 O O . GLU A 1 79 ? -12.259 8.180 11.054 1.00 95.25 79 GLU A O 1
ATOM 604 N N . GLN A 1 80 ? -10.983 6.599 10.101 1.00 92.25 80 GLN A N 1
ATOM 605 C CA . GLN A 1 80 ? -9.762 6.942 10.835 1.00 92.25 80 GLN A CA 1
ATOM 606 C C . GLN A 1 80 ? -9.287 8.365 10.501 1.00 92.25 80 GLN A C 1
ATOM 608 O O . GLN A 1 80 ? -8.950 9.132 11.407 1.00 92.25 80 GLN A O 1
ATOM 613 N N . ASN A 1 81 ? -9.293 8.726 9.214 1.00 90.31 81 ASN A N 1
ATOM 614 C CA . ASN A 1 81 ? -8.884 10.047 8.738 1.00 90.31 81 ASN A CA 1
ATOM 615 C C . ASN A 1 81 ? -9.856 11.148 9.193 1.00 90.31 81 ASN A C 1
ATOM 617 O O . ASN A 1 81 ? -9.409 12.222 9.591 1.00 90.31 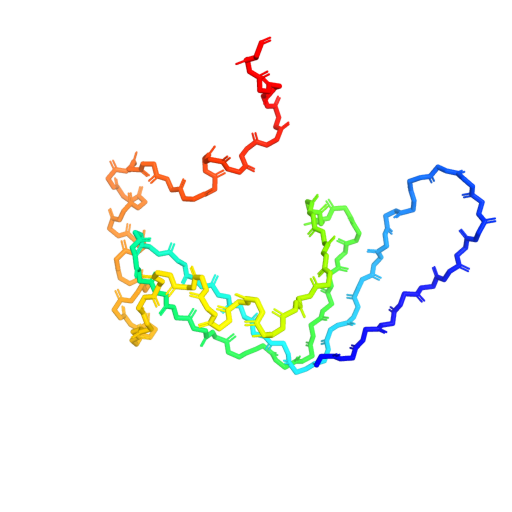81 ASN A O 1
ATOM 621 N N . GLU A 1 82 ? -11.168 10.890 9.184 1.00 93.50 82 GLU A N 1
ATOM 622 C CA . GLU A 1 82 ? -12.187 11.828 9.683 1.00 93.50 82 GLU A CA 1
ATOM 623 C C . GLU A 1 82 ? -12.049 12.093 11.186 1.00 93.50 82 GLU A C 1
ATOM 625 O O . GLU A 1 82 ? -12.232 13.221 11.645 1.00 93.50 82 GLU A O 1
ATOM 630 N N . GLN A 1 83 ? -11.690 11.066 11.957 1.00 91.19 83 GLN A N 1
ATOM 631 C CA . GLN A 1 83 ? -11.452 11.182 13.396 1.00 91.19 83 GLN A CA 1
ATOM 632 C C . GLN A 1 83 ? -10.095 11.822 13.731 1.00 91.19 83 GLN A C 1
ATOM 634 O O . GLN A 1 83 ? -9.831 12.103 14.902 1.00 91.19 83 GLN A O 1
ATOM 639 N N . GLY A 1 84 ? -9.232 12.047 12.733 1.00 86.62 84 GLY A N 1
ATOM 640 C CA . GLY A 1 84 ? -7.871 12.547 12.935 1.00 86.62 84 GLY A CA 1
ATOM 641 C C . GLY A 1 84 ? -7.017 11.605 13.785 1.00 86.62 84 GLY A C 1
ATOM 642 O O . GLY A 1 84 ? -6.129 12.058 14.509 1.00 86.62 84 GLY A O 1
ATOM 643 N N . LEU A 1 85 ? -7.320 10.304 13.755 1.00 85.75 85 LEU A N 1
ATOM 644 C CA . LEU A 1 85 ? -6.543 9.305 14.475 1.00 85.75 85 LEU A CA 1
ATOM 645 C C . LEU A 1 85 ? -5.167 9.141 13.815 1.00 85.75 85 LEU A C 1
ATOM 647 O O . LEU A 1 85 ? -5.062 9.226 12.589 1.00 85.75 85 LEU A O 1
ATOM 651 N N . PRO A 1 86 ? -4.114 8.878 14.608 1.00 82.19 86 PRO A N 1
ATOM 652 C CA . PRO A 1 86 ? -2.778 8.685 14.073 1.00 82.19 86 PRO A CA 1
ATOM 653 C C . PRO A 1 86 ? -2.751 7.479 13.137 1.00 82.19 86 PRO A C 1
ATOM 655 O O . PRO A 1 86 ? -3.282 6.407 13.434 1.00 82.19 86 PRO A O 1
ATOM 658 N N . THR A 1 87 ? -2.100 7.670 12.004 1.00 84.19 87 THR A N 1
ATOM 659 C CA . THR A 1 87 ? -1.956 6.690 10.938 1.00 84.19 87 THR A CA 1
ATOM 660 C C . THR A 1 87 ? -0.532 6.140 10.915 1.00 84.19 87 THR A C 1
ATOM 662 O O . THR A 1 87 ? 0.395 6.695 11.511 1.00 84.19 87 THR A O 1
ATOM 665 N N . VAL A 1 88 ? -0.310 5.074 10.143 1.00 76.75 88 VAL A N 1
ATOM 666 C CA . VAL A 1 88 ? 1.056 4.606 9.857 1.00 76.75 88 VAL A CA 1
ATOM 667 C C . VAL A 1 88 ? 1.911 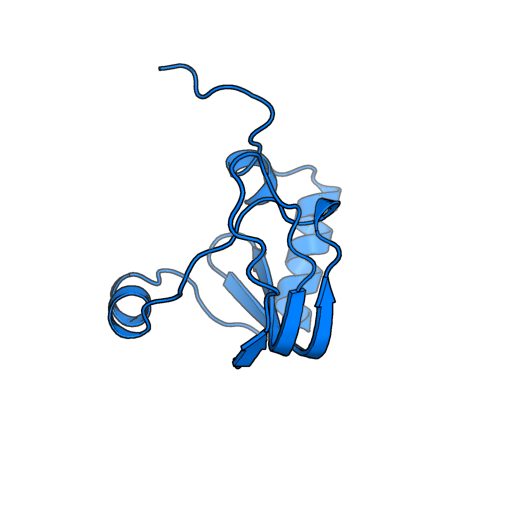5.692 9.190 1.00 76.75 88 VAL A C 1
ATOM 669 O O . VAL A 1 88 ? 3.124 5.689 9.368 1.00 76.75 88 VAL A O 1
ATOM 672 N N . ARG A 1 89 ? 1.300 6.658 8.484 1.00 78.31 89 ARG A N 1
ATOM 673 C CA . ARG A 1 89 ? 2.018 7.773 7.847 1.00 78.31 89 ARG A CA 1
ATOM 674 C C . ARG A 1 89 ? 2.634 8.719 8.878 1.00 78.31 89 ARG A C 1
ATOM 676 O O . ARG A 1 89 ? 3.715 9.237 8.633 1.00 78.31 89 ARG A O 1
ATOM 683 N N . ASP A 1 90 ? 2.000 8.891 10.037 1.00 80.94 90 ASP A N 1
ATOM 684 C CA . ASP A 1 90 ? 2.523 9.746 11.110 1.00 80.94 90 ASP A CA 1
ATOM 685 C C . ASP A 1 90 ? 3.761 9.128 11.768 1.00 80.94 90 ASP A C 1
ATOM 687 O O . ASP A 1 90 ? 4.737 9.822 12.045 1.00 80.94 90 ASP A O 1
ATOM 691 N N . ALA A 1 91 ? 3.758 7.804 11.955 1.00 72.88 91 ALA A N 1
ATOM 692 C CA . ALA A 1 91 ? 4.928 7.066 12.432 1.00 72.88 91 ALA A CA 1
ATOM 693 C C . ALA A 1 91 ? 6.081 7.053 11.408 1.00 72.88 91 ALA A C 1
ATOM 695 O O . ALA A 1 91 ? 7.236 6.871 11.784 1.00 72.88 91 ALA A O 1
ATOM 696 N N . TRP A 1 92 ? 5.769 7.241 10.123 1.00 73.00 92 TRP A N 1
ATOM 697 C CA . TRP A 1 92 ? 6.718 7.252 9.005 1.00 73.00 92 TRP A CA 1
ATOM 698 C C . TRP A 1 92 ? 6.997 8.682 8.521 1.00 73.00 92 TRP A C 1
ATOM 700 O O . TRP A 1 92 ? 7.341 8.910 7.361 1.00 73.00 92 TRP A O 1
ATOM 710 N N . ASN A 1 93 ? 6.833 9.662 9.408 1.00 76.19 93 ASN A N 1
ATOM 711 C CA . ASN A 1 93 ? 7.167 11.044 9.128 1.00 76.19 93 ASN A CA 1
ATOM 712 C C . ASN A 1 93 ? 8.670 11.285 9.347 1.00 76.19 93 ASN A C 1
ATOM 714 O O . ASN A 1 93 ? 9.133 11.406 10.480 1.00 76.19 93 ASN A O 1
ATOM 718 N N . PHE A 1 94 ? 9.425 11.373 8.251 1.00 70.69 94 PHE A N 1
ATOM 719 C CA . PHE A 1 94 ? 10.881 11.561 8.268 1.00 70.69 94 PHE A CA 1
ATOM 720 C C . PHE A 1 94 ? 11.323 13.025 8.419 1.00 70.69 94 PHE A C 1
ATOM 722 O O . PHE A 1 94 ? 12.516 13.283 8.571 1.00 70.69 94 PHE A O 1
ATOM 729 N N . ASP A 1 95 ? 10.387 13.980 8.413 1.00 74.69 95 ASP A N 1
ATOM 730 C CA . ASP A 1 95 ? 10.704 15.409 8.551 1.00 74.69 95 ASP A CA 1
ATOM 731 C C . ASP A 1 95 ? 11.091 15.794 9.988 1.00 74.69 95 ASP A C 1
ATOM 733 O O . ASP A 1 95 ? 11.655 16.864 10.228 1.00 74.69 95 ASP A O 1
ATOM 737 N N . HIS A 1 96 ? 10.814 14.918 10.957 1.00 61.78 96 HIS A N 1
ATOM 738 C CA . HIS A 1 96 ? 11.180 15.112 12.353 1.00 61.78 96 HIS A CA 1
ATOM 739 C C . HIS A 1 96 ? 12.308 14.137 12.707 1.00 61.78 96 HIS A C 1
ATOM 741 O O . HIS A 1 96 ? 12.081 12.925 12.685 1.00 61.78 96 HIS A O 1
ATOM 747 N N . PRO A 1 97 ? 13.523 14.613 13.044 1.00 50.44 97 PRO A N 1
ATOM 748 C CA . PRO A 1 97 ? 14.585 13.722 13.480 1.00 50.44 97 PRO A CA 1
ATOM 749 C C . PRO A 1 97 ? 14.107 12.966 14.720 1.00 50.44 97 PRO A C 1
ATOM 751 O O . PRO A 1 97 ? 13.608 13.571 15.672 1.00 50.44 97 PRO A O 1
ATOM 754 N N . SER A 1 98 ? 14.244 11.641 14.689 1.00 54.09 98 SER A N 1
ATOM 755 C CA . SER A 1 98 ? 13.987 10.773 15.835 1.00 54.09 98 SER A CA 1
ATOM 756 C C . SER A 1 98 ? 14.710 11.343 17.056 1.00 54.09 98 SER A C 1
ATOM 758 O O . SER A 1 98 ? 15.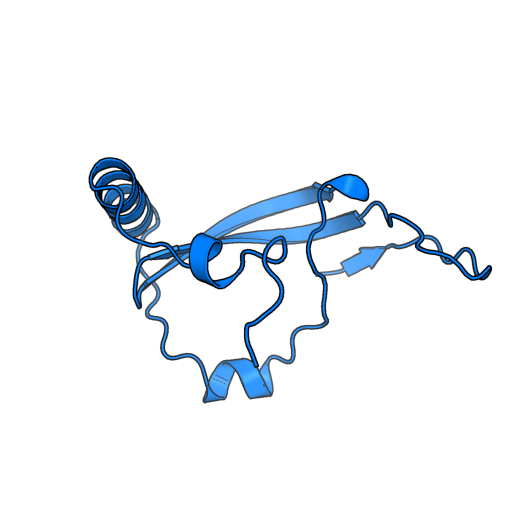939 11.413 17.060 1.00 54.09 98 SER A O 1
ATOM 760 N N . GLN A 1 99 ? 13.951 11.786 18.060 1.00 48.81 99 GLN A N 1
ATOM 761 C CA . GLN A 1 99 ? 14.487 12.207 19.352 1.00 48.81 99 GLN A CA 1
ATOM 762 C C . GLN A 1 99 ? 15.083 10.962 20.022 1.00 48.81 99 GLN A C 1
ATOM 764 O O . GLN A 1 99 ? 14.349 10.150 20.585 1.00 48.81 99 GLN A O 1
ATOM 769 N N . HIS A 1 100 ? 16.396 10.793 19.897 1.00 42.34 100 HIS A N 1
ATOM 770 C CA . HIS A 1 100 ? 17.199 9.815 20.622 1.00 42.34 100 HIS A CA 1
ATOM 771 C C . HIS A 1 100 ? 18.292 10.539 21.400 1.00 42.34 100 HIS A C 1
ATOM 773 O O . HIS A 1 100 ? 18.900 11.473 20.828 1.00 42.34 100 HIS A O 1
#